Protein AF-A0A2V6HD93-F1 (afdb_monomer_lite)

Sequence (53 aa):
ANFKKNLSPPQKFSESAFQEINAKIADLRTAVVGEGEAGRVVTERQISPVERF

Foldseek 3Di:
DPPCPPDDDDDDDDPVVVVVVVVVQLVVLCVPVNPVCSPDDPPDPPCPPVNVD

Secondary structure (DSSP, 8-state):
--GGGGSPPPPPP-HHHHHHHHHHHHHHHHHHH-HHHHT---------GGGG-

Structure (mmCIF, N/CA/C/O backbone):
data_AF-A0A2V6HD93-F1
#
_entry.id   AF-A0A2V6HD93-F1
#
loop_
_atom_site.group_PDB
_atom_site.id
_atom_site.type_symbol
_atom_site.label_atom_id
_atom_site.label_alt_id
_atom_site.label_comp_id
_atom_site.label_asym_id
_atom_site.label_entity_id
_atom_site.label_seq_id
_atom_site.pdbx_PDB_ins_code
_atom_site.Cartn_x
_atom_site.Cartn_y
_atom_site.Cartn_z
_atom_site.occupancy
_atom_site.B_iso_or_equiv
_atom_site.auth_seq_id
_atom_site.auth_comp_id
_atom_site.auth_asym_id
_atom_site.auth_atom_id
_atom_site.pdbx_PDB_model_num
ATOM 1 N N . ALA A 1 1 ? -21.521 20.961 23.152 1.00 69.88 1 ALA A N 1
ATOM 2 C CA . ALA A 1 1 ? -20.659 19.832 23.564 1.00 69.88 1 ALA A CA 1
ATOM 3 C C . ALA A 1 1 ? -21.348 18.500 23.251 1.00 69.88 1 ALA A C 1
ATOM 5 O O . ALA A 1 1 ? -22.199 18.112 24.037 1.00 69.88 1 ALA A O 1
ATOM 6 N N . ASN A 1 2 ? -21.083 17.872 22.088 1.00 70.44 2 ASN A N 1
ATOM 7 C CA . ASN A 1 2 ? -21.311 16.430 21.797 1.00 70.44 2 ASN A CA 1
ATOM 8 C C . ASN A 1 2 ? -21.140 16.031 20.310 1.00 70.44 2 ASN A C 1
ATOM 10 O O . ASN A 1 2 ? -21.788 15.110 19.824 1.00 70.44 2 ASN A O 1
ATOM 14 N N . PHE A 1 3 ? -20.235 16.686 19.578 1.00 74.69 3 PHE A N 1
ATOM 15 C CA . PHE A 1 3 ? -19.997 16.424 18.149 1.00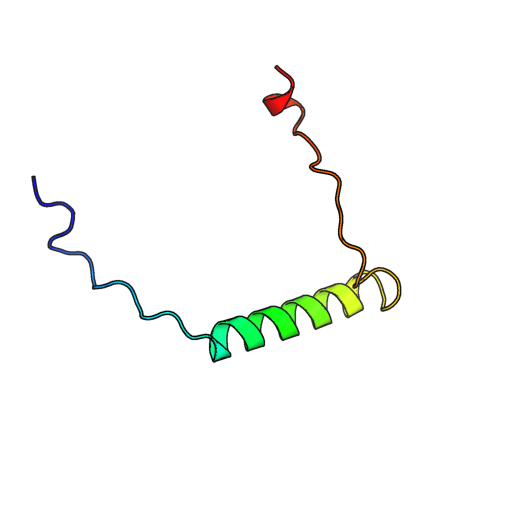 74.69 3 PHE A CA 1
ATOM 16 C C . PHE A 1 3 ? -19.759 14.935 17.814 1.00 74.69 3 PHE A C 1
ATOM 18 O O . PHE A 1 3 ? -20.143 14.456 16.756 1.00 74.69 3 PHE A O 1
ATOM 25 N N . LYS A 1 4 ? -19.188 14.179 18.757 1.00 81.31 4 LYS A N 1
ATOM 26 C CA . LYS A 1 4 ? -18.827 12.770 18.576 1.00 81.31 4 LYS A CA 1
ATOM 27 C C . LYS A 1 4 ? -19.986 11.775 18.743 1.00 81.31 4 LYS A C 1
ATOM 29 O O . LYS A 1 4 ? -19.795 10.608 18.438 1.00 81.31 4 LYS A O 1
ATOM 34 N N . LYS A 1 5 ? -21.172 12.197 19.208 1.00 84.44 5 LYS A N 1
ATOM 35 C CA . LYS A 1 5 ? -22.300 11.278 19.488 1.00 84.44 5 LYS A CA 1
ATOM 36 C C . LYS A 1 5 ? -22.883 10.601 18.247 1.00 84.44 5 LYS A C 1
ATOM 38 O O . LYS A 1 5 ? -23.431 9.515 18.365 1.00 84.44 5 LYS A O 1
ATOM 43 N N . ASN A 1 6 ? -22.754 11.240 17.088 1.00 88.12 6 ASN A N 1
ATOM 44 C CA . ASN A 1 6 ? -23.270 10.722 15.820 1.00 88.12 6 ASN A CA 1
ATOM 45 C C . ASN A 1 6 ? -22.177 10.060 14.970 1.00 88.12 6 ASN A C 1
ATOM 47 O O . ASN A 1 6 ? -22.434 9.692 13.828 1.00 88.12 6 ASN A O 1
ATOM 51 N N . LEU A 1 7 ? -20.952 9.947 15.494 1.00 88.69 7 LEU A N 1
ATOM 52 C CA . LEU A 1 7 ? -19.859 9.310 14.775 1.00 88.69 7 LEU A CA 1
ATOM 53 C C . LEU A 1 7 ? -19.871 7.812 15.051 1.00 88.69 7 LEU A C 1
ATOM 55 O O . LEU A 1 7 ? -19.943 7.372 16.199 1.00 88.69 7 LEU A O 1
ATOM 59 N N . SER A 1 8 ? -19.756 7.034 13.982 1.00 89.19 8 SER A N 1
ATOM 60 C CA . SER A 1 8 ? -19.474 5.610 14.074 1.00 89.19 8 SER A CA 1
ATOM 61 C C . SER A 1 8 ? -18.128 5.395 14.778 1.00 89.19 8 SER A C 1
ATOM 63 O O . SER A 1 8 ? -17.210 6.208 14.607 1.00 89.19 8 SER A O 1
ATOM 65 N N . PRO A 1 9 ? -17.968 4.306 15.549 1.00 88.00 9 PRO A N 1
ATOM 66 C CA . PRO A 1 9 ? -16.662 3.919 16.056 1.00 88.00 9 PRO A CA 1
ATOM 67 C C . PRO A 1 9 ? -15.657 3.799 14.904 1.00 88.00 9 PRO A C 1
ATOM 69 O O . PRO A 1 9 ? -16.036 3.336 13.822 1.00 88.00 9 PRO A O 1
ATOM 72 N N . PRO A 1 10 ? -14.384 4.174 15.115 1.00 87.50 10 PRO A N 1
ATOM 73 C CA . PRO A 1 10 ? -13.351 3.945 14.119 1.00 87.50 10 PRO A CA 1
ATOM 74 C C . PRO A 1 10 ? -13.318 2.469 13.729 1.00 87.50 10 PRO A C 1
ATOM 76 O O . PRO A 1 10 ? -13.376 1.586 14.592 1.00 87.50 10 PRO A O 1
ATOM 79 N N . GLN A 1 11 ? -13.215 2.196 12.430 1.00 88.44 11 GLN A N 1
ATOM 80 C CA . GLN A 1 11 ? -12.959 0.837 11.977 1.00 88.44 11 GLN A CA 1
ATOM 81 C C . GLN A 1 11 ? -11.629 0.350 12.549 1.00 88.44 11 GLN A C 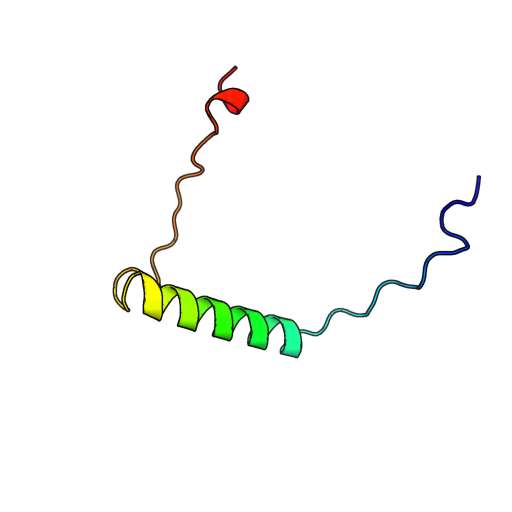1
ATOM 83 O O . GLN A 1 11 ? -10.656 1.101 12.649 1.00 88.44 11 GLN A O 1
ATOM 88 N N . LYS A 1 12 ? -11.599 -0.928 12.934 1.00 92.94 12 LYS A N 1
ATOM 89 C CA . LYS A 1 12 ? -10.354 -1.567 13.350 1.00 92.94 12 LYS A CA 1
ATOM 90 C C . LYS A 1 12 ? -9.388 -1.573 12.174 1.00 92.94 12 LYS A C 1
ATOM 92 O O . LYS A 1 12 ? -9.781 -1.846 11.041 1.00 92.94 12 LYS A O 1
ATOM 97 N N . PHE A 1 13 ? -8.127 -1.299 12.475 1.00 92.19 13 PHE A N 1
ATOM 98 C CA . PHE A 1 13 ? -7.064 -1.440 11.500 1.00 92.19 13 PHE A CA 1
ATOM 99 C C . PHE A 1 13 ? -6.976 -2.894 11.016 1.00 92.19 13 PHE A C 1
ATOM 101 O O . PHE A 1 13 ? -7.116 -3.831 11.806 1.00 92.19 13 PHE A O 1
ATOM 108 N N . SER A 1 14 ? -6.751 -3.064 9.716 1.00 94.12 14 SER A N 1
ATOM 109 C CA . SER A 1 14 ? -6.562 -4.360 9.073 1.00 94.12 14 SER A CA 1
ATOM 110 C C . SER A 1 14 ? -5.179 -4.391 8.436 1.00 94.12 14 SER A C 1
ATOM 112 O O . SER A 1 14 ? -4.942 -3.740 7.420 1.00 94.12 14 SER A O 1
ATOM 114 N N . GLU A 1 15 ? -4.280 -5.172 9.036 1.00 96.12 15 GLU A N 1
ATOM 115 C CA . GLU A 1 15 ? -2.919 -5.385 8.529 1.00 96.12 15 GLU A CA 1
ATOM 116 C C . GLU A 1 15 ? -2.940 -5.976 7.112 1.00 96.12 15 GLU A C 1
ATOM 118 O O . GLU A 1 15 ? -2.201 -5.536 6.240 1.00 96.12 15 GLU A O 1
ATOM 123 N N . SER A 1 16 ? -3.850 -6.916 6.843 1.00 96.19 16 SER A N 1
ATOM 124 C CA . SER A 1 16 ? -3.990 -7.530 5.520 1.00 96.19 16 SER A CA 1
ATOM 125 C C . SER A 1 16 ? -4.417 -6.524 4.451 1.00 96.19 16 SER A C 1
ATOM 127 O O . SER A 1 16 ? -3.832 -6.496 3.373 1.00 96.19 16 SER A O 1
ATOM 129 N N . ALA A 1 17 ? -5.399 -5.665 4.751 1.00 94.56 17 ALA A N 1
ATOM 130 C CA . ALA A 1 17 ? -5.828 -4.622 3.820 1.00 94.56 17 ALA A CA 1
ATOM 131 C C . ALA A 1 17 ? -4.709 -3.597 3.580 1.00 94.56 17 ALA A C 1
ATOM 133 O O . ALA A 1 17 ? -4.507 -3.138 2.458 1.00 94.56 17 ALA A O 1
ATOM 134 N N . PHE A 1 18 ? -3.949 -3.266 4.625 1.00 94.75 18 PHE A N 1
ATOM 135 C CA . PHE A 1 18 ? -2.787 -2.392 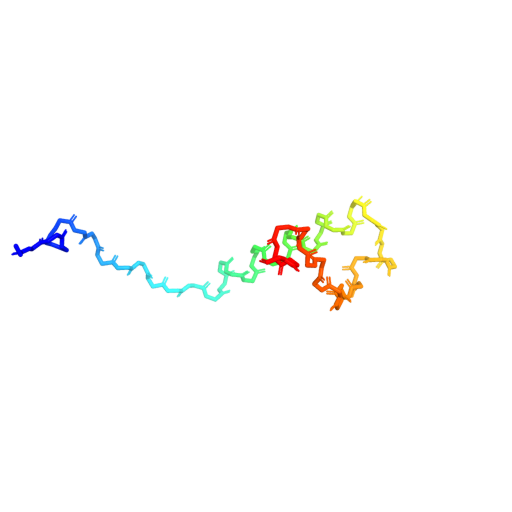4.512 1.00 94.75 18 PHE A CA 1
ATOM 136 C C . PHE A 1 18 ? -1.704 -2.988 3.601 1.00 94.75 18 PHE A C 1
ATOM 138 O O . PHE A 1 18 ? -1.209 -2.306 2.703 1.00 94.75 18 PHE A O 1
ATOM 145 N N . GLN A 1 19 ? -1.372 -4.266 3.779 1.00 95.75 19 GLN A N 1
ATOM 146 C CA . GLN A 1 19 ? -0.398 -4.965 2.939 1.00 95.75 19 GLN A CA 1
ATOM 147 C C . GLN A 1 19 ? -0.859 -5.075 1.480 1.00 95.75 19 GLN A C 1
ATOM 149 O O . GLN A 1 19 ? -0.060 -4.837 0.577 1.00 95.75 19 GLN A O 1
ATOM 154 N N . GLU A 1 20 ? -2.143 -5.354 1.239 1.00 97.12 20 GLU A N 1
ATOM 155 C CA . GLU A 1 20 ? -2.717 -5.403 -0.112 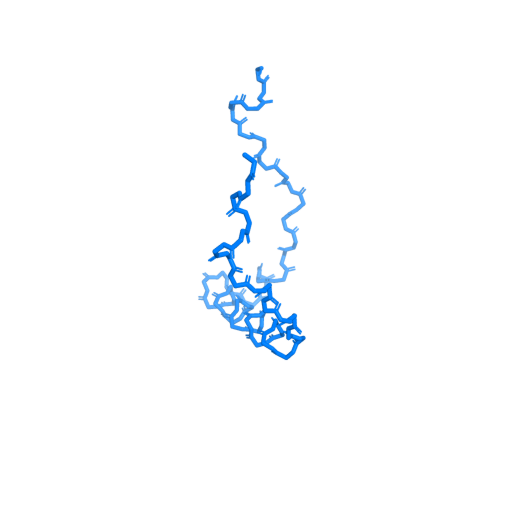1.00 97.12 20 GLU A CA 1
ATOM 156 C C . GLU A 1 20 ? -2.576 -4.058 -0.838 1.00 97.12 20 GLU A C 1
ATOM 158 O O . GLU A 1 20 ? -2.167 -4.003 -2.000 1.00 97.12 20 GLU A O 1
ATOM 163 N N . ILE A 1 21 ? -2.880 -2.959 -0.146 1.00 95.19 21 ILE A N 1
ATOM 164 C CA . ILE A 1 21 ? -2.730 -1.610 -0.698 1.00 95.19 21 ILE A CA 1
ATOM 165 C C . ILE A 1 21 ? -1.259 -1.322 -1.007 1.00 95.19 21 ILE A C 1
ATOM 167 O O . ILE A 1 21 ? -0.951 -0.820 -2.088 1.00 95.19 21 ILE A O 1
ATOM 171 N N . ASN A 1 22 ? -0.343 -1.666 -0.100 1.00 93.06 22 ASN A N 1
ATOM 172 C CA . ASN A 1 22 ? 1.086 -1.448 -0.319 1.00 93.06 22 ASN A CA 1
ATOM 173 C C . ASN A 1 22 ? 1.622 -2.233 -1.519 1.00 93.06 22 ASN A C 1
ATOM 175 O O . ASN A 1 22 ? 2.396 -1.674 -2.293 1.00 93.06 22 ASN A O 1
ATOM 179 N N . ALA A 1 23 ? 1.187 -3.482 -1.706 1.00 94.06 23 ALA A N 1
ATOM 180 C CA . ALA A 1 23 ? 1.560 -4.282 -2.870 1.00 94.06 23 ALA A CA 1
ATOM 181 C C . ALA A 1 23 ? 1.091 -3.617 -4.173 1.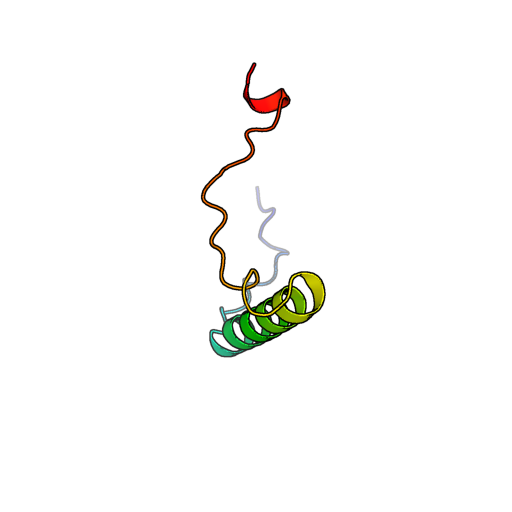00 94.06 23 ALA A C 1
ATOM 183 O O . ALA A 1 23 ? 1.896 -3.371 -5.064 1.00 94.06 23 ALA A O 1
ATOM 184 N N . LYS A 1 24 ? -0.179 -3.193 -4.236 1.00 94.75 24 LYS A N 1
ATOM 185 C CA . LYS A 1 24 ? -0.731 -2.485 -5.406 1.00 94.75 24 LYS A CA 1
ATOM 186 C C . LYS A 1 24 ? 0.008 -1.181 -5.715 1.00 94.75 24 LYS A C 1
ATOM 188 O O . LYS A 1 24 ? 0.208 -0.838 -6.877 1.00 94.75 24 LYS A O 1
ATOM 193 N N . ILE A 1 25 ? 0.409 -0.437 -4.684 1.00 92.25 25 ILE A N 1
ATOM 194 C CA . ILE A 1 25 ? 1.205 0.785 -4.851 1.00 92.25 25 ILE A CA 1
ATOM 195 C C . ILE A 1 25 ? 2.603 0.452 -5.381 1.00 92.25 25 ILE A C 1
ATOM 197 O O . ILE A 1 25 ? 3.109 1.183 -6.233 1.00 92.25 25 ILE A O 1
ATOM 201 N N . ALA A 1 26 ? 3.229 -0.619 -4.890 1.00 88.88 26 ALA A N 1
ATOM 202 C CA . ALA A 1 26 ? 4.525 -1.069 -5.382 1.00 88.88 26 ALA A CA 1
ATOM 203 C C . ALA A 1 26 ? 4.443 -1.458 -6.864 1.00 88.88 26 ALA A C 1
ATOM 205 O O . ALA A 1 26 ? 5.241 -0.960 -7.655 1.00 88.88 26 ALA A O 1
ATOM 206 N N . ASP A 1 27 ? 3.426 -2.227 -7.254 1.00 93.19 27 ASP A N 1
ATOM 207 C CA . ASP A 1 27 ? 3.180 -2.601 -8.651 1.00 93.19 27 ASP A CA 1
ATOM 208 C C . ASP A 1 27 ? 2.993 -1.366 -9.537 1.00 93.19 27 ASP A C 1
ATOM 210 O O . ASP A 1 27 ? 3.604 -1.253 -10.600 1.00 93.19 27 ASP A O 1
ATOM 214 N N . LEU A 1 28 ? 2.194 -0.395 -9.080 1.00 93.38 28 LEU A N 1
ATOM 215 C CA . LEU A 1 28 ? 1.977 0.851 -9.811 1.00 93.38 28 LEU A CA 1
ATOM 216 C C . LEU A 1 28 ? 3.275 1.649 -9.978 1.00 93.38 28 LEU A C 1
ATOM 218 O O . LEU A 1 28 ? 3.534 2.177 -11.058 1.00 93.38 28 LEU A O 1
ATOM 222 N N . ARG A 1 29 ? 4.107 1.740 -8.934 1.00 88.00 29 ARG A N 1
ATOM 223 C CA . ARG A 1 29 ? 5.414 2.406 -9.029 1.00 88.00 29 ARG A CA 1
ATOM 224 C C . ARG A 1 29 ? 6.296 1.707 -10.051 1.00 88.00 29 ARG A C 1
ATOM 226 O O . ARG A 1 29 ? 6.818 2.376 -10.935 1.00 88.00 29 ARG A O 1
ATOM 233 N N . THR A 1 30 ? 6.390 0.383 -9.984 1.00 90.25 30 THR A N 1
ATOM 234 C CA . THR A 1 30 ? 7.136 -0.422 -10.957 1.00 90.25 30 THR A CA 1
ATOM 235 C C . THR A 1 30 ? 6.653 -0.178 -12.381 1.00 90.25 30 THR A C 1
ATOM 237 O O . THR A 1 30 ? 7.472 0.053 -13.265 1.00 90.25 30 THR A O 1
ATOM 240 N N . ALA A 1 31 ? 5.340 -0.137 -12.606 1.00 91.50 31 ALA A N 1
ATOM 241 C CA . ALA A 1 31 ? 4.776 0.124 -13.926 1.00 91.50 31 ALA A CA 1
ATOM 242 C C . ALA A 1 31 ? 5.099 1.532 -14.465 1.00 91.50 31 ALA A C 1
ATOM 244 O O . ALA A 1 31 ? 5.224 1.704 -15.675 1.00 91.50 31 ALA A O 1
ATOM 245 N N . VAL A 1 32 ? 5.225 2.538 -13.593 1.00 88.81 32 VAL A N 1
ATOM 246 C CA . VAL A 1 32 ? 5.437 3.940 -13.997 1.00 88.81 32 VAL A CA 1
ATOM 247 C C . VAL A 1 32 ? 6.916 4.287 -14.163 1.00 88.81 32 VAL A C 1
ATOM 249 O O . VAL A 1 32 ? 7.272 4.954 -15.131 1.00 88.81 32 VAL A O 1
ATOM 252 N N . VAL A 1 33 ? 7.771 3.882 -13.220 1.00 87.75 33 VAL A N 1
ATOM 253 C CA . VAL A 1 33 ? 9.1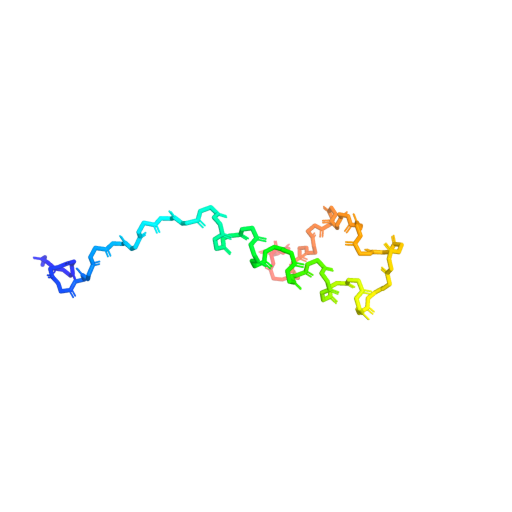93 4.280 -13.197 1.00 87.75 33 VAL A CA 1
ATOM 254 C C . VAL A 1 33 ? 10.159 3.145 -13.550 1.00 87.75 33 VAL A C 1
ATOM 256 O O . VAL A 1 33 ? 11.352 3.390 -13.704 1.00 87.75 33 VAL A O 1
ATOM 259 N N . GLY A 1 34 ? 9.661 1.918 -13.719 1.00 88.19 34 GLY A N 1
ATOM 260 C CA . GLY A 1 34 ? 10.478 0.723 -13.930 1.00 88.19 34 GLY A CA 1
ATOM 261 C C . GLY A 1 34 ? 11.056 0.148 -12.631 1.00 88.19 34 GLY A C 1
ATOM 262 O O . GLY A 1 34 ? 11.140 0.822 -11.604 1.00 88.19 34 GLY A O 1
ATOM 263 N N . GLU A 1 35 ? 11.478 -1.118 -12.675 1.00 78.44 35 GLU A N 1
ATOM 264 C CA . GLU A 1 35 ? 11.935 -1.891 -11.503 1.00 78.44 35 GLU A CA 1
ATOM 265 C C . GLU A 1 35 ? 13.120 -1.245 -10.761 1.00 78.44 35 GLU A C 1
ATOM 267 O O . GLU A 1 35 ? 13.168 -1.275 -9.533 1.00 78.44 35 GLU A O 1
ATOM 272 N N . GLY A 1 36 ? 14.053 -0.618 -11.489 1.00 76.62 36 GLY A N 1
ATOM 273 C CA . GLY A 1 36 ? 15.254 -0.004 -10.907 1.00 76.62 36 GLY A CA 1
ATOM 274 C C . GLY A 1 36 ? 14.978 1.240 -10.057 1.00 76.62 36 GLY A C 1
ATOM 275 O O . GLY A 1 36 ? 15.649 1.459 -9.051 1.00 76.62 36 GLY A O 1
ATOM 276 N N . GLU A 1 37 ? 13.960 2.025 -10.414 1.00 76.25 37 GLU A N 1
ATOM 277 C CA . GLU A 1 37 ? 13.605 3.268 -9.715 1.00 76.25 37 GLU A CA 1
ATOM 278 C C . GLU A 1 37 ? 12.431 3.086 -8.737 1.00 76.25 37 GLU A C 1
ATOM 280 O O . GLU A 1 37 ? 12.242 3.904 -7.837 1.00 76.25 37 GLU A O 1
ATOM 285 N N . ALA A 1 38 ? 11.661 1.997 -8.849 1.00 78.31 38 ALA A N 1
ATOM 286 C CA . ALA A 1 38 ? 10.495 1.730 -8.000 1.00 78.31 38 ALA A CA 1
ATOM 287 C C . ALA A 1 38 ? 10.837 1.552 -6.509 1.00 78.31 38 ALA A C 1
ATOM 289 O O . ALA A 1 38 ? 10.017 1.864 -5.640 1.00 78.31 38 ALA A O 1
ATOM 290 N N . GLY A 1 39 ? 12.052 1.078 -6.214 1.00 77.25 39 GLY A N 1
ATOM 291 C CA . GLY A 1 39 ? 12.585 0.927 -4.858 1.00 77.25 39 GLY A CA 1
ATOM 292 C C . GLY A 1 39 ? 13.298 2.169 -4.314 1.00 77.25 39 GLY A C 1
ATOM 293 O O . GLY A 1 39 ? 13.748 2.156 -3.166 1.00 77.25 39 GLY A O 1
ATOM 294 N N . ARG A 1 40 ? 13.428 3.244 -5.105 1.00 78.38 40 ARG A N 1
ATOM 295 C CA . ARG A 1 40 ? 14.164 4.437 -4.686 1.00 78.38 40 ARG A CA 1
ATOM 296 C C . ARG A 1 40 ? 13.388 5.175 -3.596 1.00 78.38 40 ARG A C 1
ATOM 298 O O . ARG A 1 40 ? 12.331 5.758 -3.832 1.00 78.38 40 ARG A O 1
ATOM 305 N N . VAL A 1 41 ? 13.934 5.181 -2.383 1.00 69.19 41 VAL A N 1
ATOM 306 C CA . VAL A 1 41 ? 13.412 6.002 -1.286 1.00 69.19 41 VAL A CA 1
ATOM 307 C C . VAL A 1 41 ? 13.790 7.452 -1.570 1.00 69.19 41 VAL A C 1
ATOM 309 O O . VAL A 1 41 ? 14.959 7.825 -1.493 1.00 69.19 41 VAL A O 1
ATOM 312 N N . VAL A 1 42 ? 12.805 8.279 -1.922 1.00 66.31 42 VAL A N 1
ATOM 313 C CA . VAL A 1 42 ? 13.007 9.726 -2.053 1.00 66.31 42 VAL A CA 1
ATOM 314 C C . VAL A 1 42 ? 13.189 10.301 -0.649 1.00 66.31 42 VAL A C 1
ATOM 316 O O . VAL A 1 42 ? 12.229 10.486 0.093 1.00 66.31 42 VAL A O 1
ATOM 319 N N . THR A 1 43 ? 14.440 10.540 -0.264 1.00 63.00 43 THR A N 1
ATOM 320 C CA . THR A 1 43 ? 14.818 11.160 1.017 1.00 63.00 43 THR A CA 1
ATOM 321 C C . THR A 1 43 ? 14.648 12.678 1.018 1.00 63.00 43 THR A C 1
ATOM 323 O O . THR A 1 43 ? 14.656 13.299 2.080 1.00 63.00 43 THR A O 1
ATOM 326 N N . GLU A 1 44 ? 14.455 13.294 -0.147 1.00 61.09 44 GLU A N 1
ATOM 327 C CA . GLU A 1 44 ? 14.225 14.729 -0.250 1.00 61.09 44 GLU A CA 1
ATOM 328 C C . GLU A 1 44 ? 12.759 15.059 0.034 1.00 61.09 44 GLU A C 1
ATOM 330 O O . GLU A 1 44 ? 11.878 14.890 -0.812 1.00 61.09 44 GLU A O 1
ATOM 335 N N . ARG A 1 45 ? 12.491 15.616 1.222 1.00 63.31 45 ARG A N 1
ATOM 336 C CA . ARG A 1 45 ? 11.357 16.533 1.354 1.00 63.31 45 ARG A CA 1
ATOM 337 C C . ARG A 1 45 ? 11.614 17.675 0.377 1.00 63.31 45 ARG A C 1
ATOM 339 O O . ARG A 1 45 ? 12.451 18.534 0.648 1.00 63.31 45 ARG A O 1
ATOM 346 N N . GLN A 1 46 ? 10.896 17.702 -0.742 1.00 64.12 46 GLN A N 1
ATOM 347 C CA . GLN A 1 46 ? 10.737 18.939 -1.494 1.00 64.12 46 GLN A CA 1
ATOM 348 C C . GLN A 1 46 ? 9.964 19.905 -0.599 1.00 64.12 46 GLN A C 1
ATOM 350 O O . GLN A 1 46 ? 8.738 19.882 -0.558 1.00 64.12 46 GLN A O 1
ATOM 355 N N . ILE A 1 47 ? 10.702 20.697 0.180 1.00 66.06 47 ILE A N 1
ATOM 356 C CA . ILE A 1 47 ? 10.144 21.790 0.969 1.00 66.06 47 ILE A CA 1
ATOM 357 C C . ILE A 1 47 ? 9.452 22.700 -0.037 1.00 66.06 47 ILE A C 1
ATOM 359 O O . ILE A 1 47 ? 10.114 23.269 -0.918 1.00 66.06 47 ILE A O 1
ATOM 363 N N . SER A 1 48 ? 8.124 22.775 0.064 1.00 69.31 48 SER A N 1
ATOM 364 C CA . SER A 1 48 ? 7.323 23.648 -0.787 1.00 69.31 48 SER A CA 1
ATOM 365 C C . SER A 1 48 ? 7.893 25.065 -0.690 1.00 69.31 48 SER A C 1
ATOM 367 O O . SER A 1 48 ? 8.288 25.472 0.403 1.00 69.31 48 SER A O 1
ATOM 369 N N . PRO A 1 49 ? 7.926 25.859 -1.774 1.00 73.38 49 PRO A N 1
ATOM 370 C CA . PRO A 1 49 ? 8.332 27.260 -1.691 1.00 73.38 49 PRO A CA 1
ATOM 371 C C . PRO A 1 49 ? 7.596 28.030 -0.585 1.00 73.38 49 PRO A C 1
ATOM 373 O O . PRO A 1 49 ? 8.172 28.935 0.000 1.00 73.38 49 PRO A O 1
ATOM 376 N N . VAL A 1 50 ? 6.363 27.624 -0.259 1.00 76.00 50 VAL A N 1
ATOM 377 C CA . VAL A 1 50 ? 5.545 28.197 0.821 1.00 76.00 50 VAL A CA 1
ATOM 378 C C . VAL A 1 50 ? 6.091 27.878 2.217 1.00 76.00 50 VAL A C 1
ATOM 380 O O . VAL A 1 50 ? 5.963 28.699 3.109 1.00 76.00 50 VAL A O 1
ATOM 383 N N . GLU A 1 51 ? 6.731 26.726 2.418 1.00 69.56 51 GLU A N 1
ATOM 384 C CA . GLU A 1 51 ? 7.342 26.347 3.703 1.00 69.56 51 GLU A CA 1
ATOM 385 C C . GLU A 1 51 ? 8.737 26.969 3.913 1.00 69.56 51 GLU A C 1
ATOM 387 O O . GLU A 1 51 ? 9.334 26.793 4.973 1.00 69.56 51 GLU A O 1
ATOM 392 N N . ARG A 1 52 ? 9.288 27.667 2.906 1.00 65.75 52 ARG A N 1
ATOM 393 C CA . ARG A 1 52 ? 10.583 28.365 3.004 1.00 65.75 52 ARG A CA 1
ATOM 394 C C . ARG A 1 52 ? 10.482 29.776 3.599 1.00 65.75 52 ARG A C 1
ATOM 396 O O . ARG A 1 52 ? 11.534 30.368 3.843 1.00 65.75 52 ARG A O 1
ATOM 403 N N . PHE A 1 53 ? 9.272 30.311 3.783 1.00 55.94 53 PHE A N 1
ATOM 404 C CA . PHE A 1 53 ? 9.014 31.667 4.278 1.00 55.94 53 PHE A CA 1
ATOM 405 C C . PHE A 1 53 ? 8.282 31.649 5.618 1.00 55.94 53 PHE A C 1
ATOM 407 O O . PHE A 1 53 ? 7.335 30.844 5.760 1.00 55.94 53 PHE A O 1
#

pLDDT: mean 82.49, std 11.51, range [55.94, 97.12]

Radius of gyration: 18.66 Å; chains: 1; bounding box: 38×39×38 Å